Protein AF-A0A8S2ZD74-F1 (afdb_monomer_lite)

Secondary structure (DSSP, 8-state):
----HHHHHHHHHHHHHHHHHS-BPPTT--TTS--B-SSTTTHHHHHHHHHHHTT-

Radius of gyration: 13.43 Å; chains: 1; bounding box: 35×30×28 Å

Foldseek 3Di:
DDDDPVVVVQVVVQVVCCVVPVWHADPPDDPPDDTANPDPVRNVVVVVVVVVVVVD

InterPro domains:
  IPR019479 Peroxiredoxin, C-terminal [PF10417] (14-42)
  IPR036249 Thioredoxin-like superfamily [SSF52833] (1-50)
  IPR050217 Thiol-specific antioxidant peroxiredoxin [PTHR10681] (1-50)

Structure (mmCIF, N/CA/C/O backbone):
data_AF-A0A8S2ZD74-F1
#
_entry.id   AF-A0A8S2ZD74-F1
#
loop_
_atom_site.group_PDB
_atom_site.id
_atom_site.type_symbol
_atom_site.label_atom_id
_atom_site.label_alt_id
_atom_site.label_comp_id
_atom_site.label_asym_id
_atom_site.label_entity_id
_atom_site.label_seq_id
_atom_site.pdbx_PDB_ins_code
_atom_site.Cartn_x
_atom_site.Cartn_y
_atom_site.Cartn_z
_atom_site.occupancy
_atom_site.B_iso_or_equiv
_atom_site.auth_seq_id
_atom_site.auth_comp_id
_atom_site.auth_asym_id
_atom_site.auth_atom_id
_atom_site.pdbx_PDB_model_num
ATOM 1 N N . VAL A 1 1 ? 24.575 -4.835 -12.245 1.00 63.31 1 VAL A N 1
ATOM 2 C CA . VAL A 1 1 ? 23.329 -4.658 -11.458 1.00 63.31 1 VAL A CA 1
ATOM 3 C C . VAL A 1 1 ? 22.213 -4.293 -12.425 1.00 63.31 1 VAL A C 1
ATOM 5 O O . VAL A 1 1 ? 22.432 -3.401 -13.235 1.00 63.31 1 VAL A O 1
ATOM 8 N N . GLY A 1 2 ? 21.079 -5.000 -12.402 1.00 87.94 2 GLY A N 1
ATOM 9 C CA . GLY A 1 2 ? 19.920 -4.743 -13.270 1.00 87.94 2 GLY A CA 1
ATOM 10 C C . GLY A 1 2 ? 18.656 -4.485 -12.447 1.00 87.94 2 GLY A C 1
ATOM 11 O O . GLY A 1 2 ? 18.523 -5.022 -11.351 1.00 87.94 2 GLY A O 1
ATOM 12 N N . ARG A 1 3 ? 17.749 -3.641 -12.953 1.00 93.06 3 ARG A N 1
ATOM 13 C CA . ARG A 1 3 ? 16.420 -3.404 -12.357 1.00 93.06 3 ARG A CA 1
ATOM 14 C C . ARG A 1 3 ? 15.447 -4.503 -12.791 1.00 93.06 3 ARG A C 1
ATOM 16 O O . ARG A 1 3 ? 15.624 -5.068 -13.866 1.00 93.06 3 ARG A O 1
ATOM 23 N N . SER A 1 4 ? 14.402 -4.746 -11.999 1.00 93.50 4 SER A N 1
ATOM 24 C CA . SER A 1 4 ? 13.286 -5.615 -12.391 1.00 93.50 4 SER A CA 1
ATOM 25 C C . SER A 1 4 ? 12.159 -4.790 -13.019 1.00 93.50 4 SER A C 1
ATOM 27 O O . SER A 1 4 ? 11.605 -3.883 -12.390 1.00 93.50 4 SER A O 1
ATOM 29 N N . THR A 1 5 ? 11.824 -5.096 -14.273 1.00 94.56 5 THR A N 1
ATOM 30 C CA . THR A 1 5 ? 10.679 -4.504 -14.982 1.00 94.56 5 THR A CA 1
ATOM 31 C C . THR A 1 5 ? 9.361 -4.913 -14.341 1.00 94.56 5 THR A C 1
ATOM 33 O 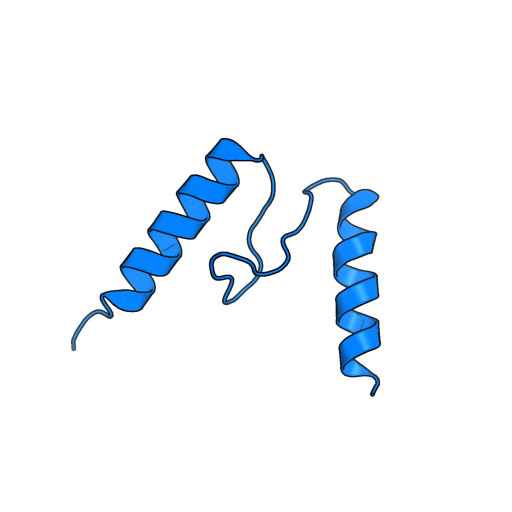O . THR A 1 5 ? 8.476 -4.076 -14.185 1.00 94.56 5 THR A O 1
ATOM 36 N N . ASP A 1 6 ? 9.261 -6.161 -13.891 1.00 95.19 6 ASP A N 1
ATOM 37 C CA . ASP A 1 6 ? 8.044 -6.705 -13.287 1.00 95.19 6 ASP A CA 1
ATOM 38 C C . ASP A 1 6 ? 7.711 -5.989 -11.979 1.00 95.19 6 ASP A C 1
ATOM 40 O O . ASP A 1 6 ? 6.560 -5.632 -11.735 1.00 95.19 6 ASP A O 1
ATOM 44 N N . GLU A 1 7 ? 8.729 -5.695 -11.167 1.00 94.94 7 GLU A N 1
ATOM 45 C CA . GLU A 1 7 ? 8.541 -4.935 -9.930 1.00 94.94 7 GLU A CA 1
ATOM 46 C C . GLU A 1 7 ? 8.132 -3.485 -10.212 1.00 94.94 7 GLU A C 1
ATOM 48 O O . GLU A 1 7 ? 7.301 -2.921 -9.505 1.00 94.94 7 GLU A O 1
ATOM 53 N N . THR A 1 8 ? 8.644 -2.895 -11.295 1.00 96.06 8 THR A N 1
ATOM 54 C CA . THR A 1 8 ? 8.247 -1.543 -11.714 1.00 96.06 8 THR A CA 1
ATOM 55 C C . THR A 1 8 ? 6.769 -1.504 -12.114 1.00 96.06 8 THR A C 1
ATOM 57 O O . THR A 1 8 ? 6.038 -0.605 -11.696 1.00 96.06 8 THR A O 1
ATOM 60 N N . ILE A 1 9 ? 6.306 -2.502 -12.875 1.00 96.50 9 ILE A N 1
ATOM 61 C CA . ILE A 1 9 ? 4.895 -2.633 -13.269 1.00 96.50 9 ILE A CA 1
ATOM 62 C C . ILE A 1 9 ? 4.015 -2.874 -12.038 1.00 96.50 9 ILE A C 1
ATOM 64 O O . ILE A 1 9 ? 2.970 -2.237 -11.900 1.00 96.50 9 ILE A O 1
ATOM 68 N N . ARG A 1 10 ? 4.450 -3.739 -11.114 1.00 97.38 10 ARG A N 1
ATOM 69 C CA . ARG A 1 10 ? 3.720 -4.036 -9.873 1.00 97.38 10 ARG A CA 1
ATOM 70 C C . ARG A 1 10 ? 3.505 -2.780 -9.029 1.00 97.38 10 ARG A C 1
ATOM 72 O O . ARG A 1 10 ? 2.399 -2.551 -8.545 1.00 97.38 10 ARG A O 1
ATOM 79 N N . LEU A 1 11 ? 4.544 -1.960 -8.870 1.00 96.44 11 LEU A N 1
ATOM 80 C CA . LEU A 1 11 ? 4.459 -0.700 -8.131 1.00 96.44 11 LEU A CA 1
ATOM 81 C C . LEU A 1 11 ? 3.517 0.293 -8.817 1.00 96.44 11 LEU A C 1
ATOM 83 O O . LEU A 1 11 ? 2.671 0.877 -8.147 1.00 96.44 11 LEU A O 1
ATOM 87 N N . LEU A 1 12 ? 3.607 0.440 -10.143 1.00 96.94 12 LEU A N 1
ATOM 88 C CA . LEU A 1 12 ? 2.710 1.315 -10.902 1.00 96.94 12 LEU A CA 1
ATOM 89 C C . LEU A 1 12 ? 1.238 0.919 -10.716 1.00 96.94 12 LEU A C 1
ATOM 91 O O . LEU A 1 12 ? 0.396 1.776 -10.459 1.00 96.94 12 LEU A O 1
ATOM 95 N N . GLN A 1 13 ? 0.933 -0.375 -10.811 1.00 97.31 13 GLN A N 1
ATOM 96 C CA . GLN A 1 13 ? -0.422 -0.888 -10.602 1.00 97.31 13 GLN A CA 1
ATOM 97 C C . GLN A 1 13 ? -0.906 -0.670 -9.165 1.00 97.31 13 GLN A C 1
ATOM 99 O O . GLN A 1 13 ? -2.078 -0.355 -8.966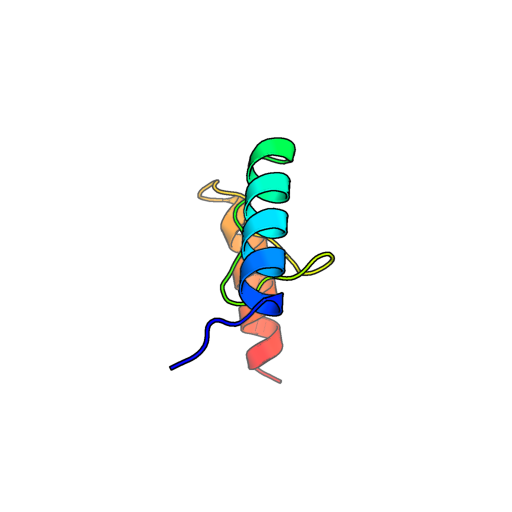 1.00 97.31 13 GLN A O 1
ATOM 104 N N . ALA A 1 14 ? -0.020 -0.813 -8.173 1.00 97.38 14 ALA A N 1
ATOM 105 C CA . ALA A 1 14 ? -0.357 -0.562 -6.775 1.00 97.38 14 ALA A CA 1
ATOM 106 C C . ALA A 1 14 ? -0.752 0.904 -6.561 1.00 97.38 14 ALA A C 1
ATOM 108 O O . ALA A 1 14 ? -1.823 1.161 -6.022 1.00 97.38 14 ALA A O 1
ATOM 109 N N . PHE A 1 15 ? 0.043 1.853 -7.065 1.00 97.19 15 PHE A N 1
ATOM 110 C CA . PHE A 1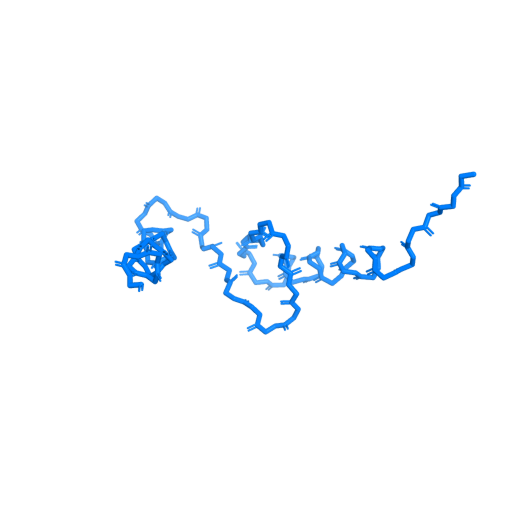 15 ? -0.279 3.281 -6.970 1.00 97.19 15 PHE A CA 1
ATOM 111 C C . PHE A 1 15 ? -1.597 3.634 -7.672 1.00 97.19 15 PHE A C 1
ATOM 113 O O . PHE A 1 15 ? -2.444 4.312 -7.100 1.00 97.19 15 PHE A O 1
ATOM 120 N N . GLN A 1 16 ? -1.827 3.108 -8.879 1.00 97.69 16 GLN A N 1
ATOM 121 C CA . GLN A 1 16 ? -3.098 3.315 -9.583 1.00 97.69 16 GLN A CA 1
ATOM 122 C C . GLN A 1 16 ? -4.297 2.771 -8.797 1.00 97.69 16 GLN A C 1
ATOM 124 O O . GLN A 1 16 ? -5.375 3.369 -8.805 1.00 97.69 16 GLN A O 1
ATOM 129 N N . TYR A 1 17 ? -4.131 1.627 -8.128 1.00 97.50 17 TYR A N 1
ATOM 130 C CA . TYR A 1 17 ? -5.184 1.051 -7.304 1.00 97.50 17 TYR A CA 1
ATOM 131 C C . TYR A 1 17 ? -5.474 1.924 -6.081 1.00 97.50 17 TYR A C 1
ATOM 133 O O . TYR A 1 17 ? -6.647 2.216 -5.830 1.00 97.50 17 TYR A O 1
ATOM 141 N N . THR A 1 18 ? -4.437 2.358 -5.354 1.00 96.75 18 THR A N 1
ATOM 142 C CA . THR A 1 18 ? -4.596 3.197 -4.158 1.00 96.75 18 THR A CA 1
ATOM 143 C C . THR A 1 18 ? -5.237 4.541 -4.491 1.00 96.75 18 THR A C 1
ATOM 145 O O . THR A 1 18 ? -6.144 4.964 -3.779 1.00 96.75 18 THR A O 1
ATOM 148 N N . ASP A 1 19 ? -4.856 5.164 -5.610 1.00 96.88 19 ASP A N 1
ATOM 149 C CA . ASP A 1 19 ? -5.429 6.442 -6.053 1.00 96.88 19 ASP A CA 1
ATOM 150 C C . ASP A 1 19 ? -6.918 6.319 -6.400 1.00 96.88 19 ASP A C 1
ATOM 152 O O . ASP A 1 19 ? -7.704 7.228 -6.138 1.00 96.88 19 ASP A O 1
ATOM 156 N N . LYS A 1 20 ? -7.326 5.184 -6.980 1.00 96.50 20 LYS A N 1
ATOM 157 C CA . LYS A 1 20 ? -8.712 4.960 -7.403 1.00 96.50 20 LYS A CA 1
ATOM 158 C C . LYS A 1 20 ? -9.638 4.533 -6.261 1.00 96.50 20 LYS A C 1
ATOM 160 O O . LYS A 1 20 ? -10.808 4.909 -6.275 1.00 96.50 20 LYS A O 1
ATOM 165 N N . HIS A 1 21 ? -9.155 3.717 -5.324 1.00 94.81 21 HIS A N 1
ATOM 166 C CA . HIS A 1 21 ? -10.002 3.086 -4.299 1.00 94.81 21 HIS A CA 1
ATOM 167 C C . HIS A 1 21 ? -9.820 3.688 -2.901 1.00 94.81 21 HIS A C 1
ATOM 169 O O . HIS A 1 21 ? -10.665 3.469 -2.040 1.00 94.81 21 HIS A O 1
ATOM 175 N N . GLY A 1 22 ? -8.736 4.429 -2.648 1.00 93.88 22 GLY A N 1
ATOM 176 C CA . GLY A 1 22 ? -8.415 4.947 -1.312 1.00 93.88 22 GLY A CA 1
ATOM 177 C C . GLY A 1 22 ? -7.993 3.867 -0.305 1.00 93.88 22 GLY A C 1
ATOM 178 O O . GLY A 1 22 ? -7.866 4.140 0.885 1.00 93.88 22 GLY A O 1
ATOM 179 N N . GLU A 1 23 ? -7.778 2.638 -0.768 1.00 95.38 23 GLU A N 1
ATOM 180 C CA . GLU A 1 23 ? -7.255 1.519 0.016 1.00 95.38 23 GLU A CA 1
ATOM 181 C C . GLU A 1 23 ? -5.729 1.450 -0.097 1.00 95.38 23 GLU A C 1
ATOM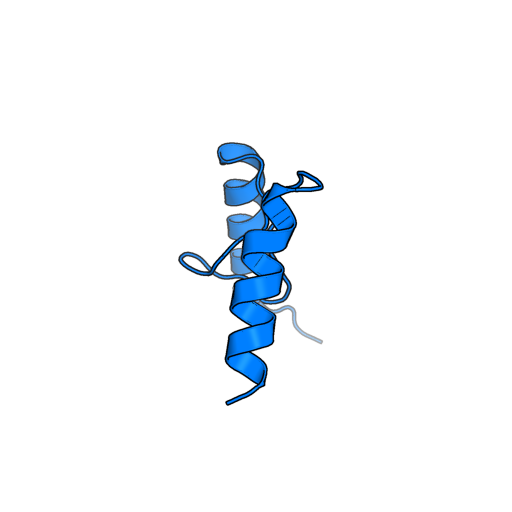 183 O O . GLU A 1 23 ? -5.144 2.032 -1.009 1.00 95.38 2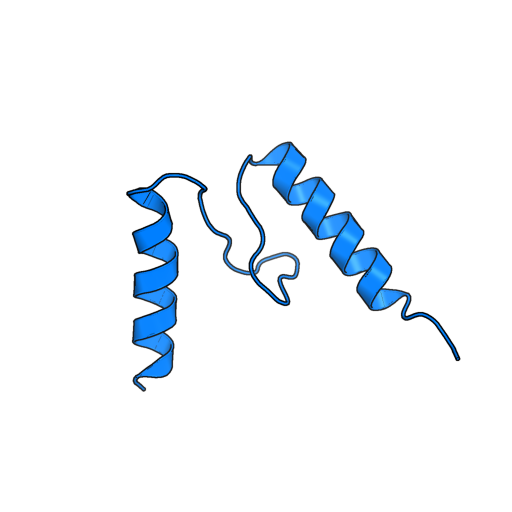3 GLU A O 1
ATOM 188 N N . VAL A 1 24 ? -5.069 0.707 0.795 1.00 96.56 24 VAL A N 1
ATOM 189 C CA . VAL A 1 24 ? -3.613 0.509 0.746 1.00 96.56 24 VAL A CA 1
ATOM 190 C C . VAL A 1 24 ? -3.236 -0.932 0.405 1.00 96.56 24 VAL A C 1
ATOM 192 O O . VAL A 1 24 ? -3.871 -1.898 0.837 1.00 96.56 24 VAL A O 1
ATOM 195 N N . CYS A 1 25 ? -2.171 -1.075 -0.383 1.00 97.25 25 CYS A N 1
ATOM 196 C CA . CYS A 1 25 ? -1.674 -2.359 -0.860 1.00 97.25 25 CYS A CA 1
ATOM 197 C C . CYS A 1 25 ? -0.683 -2.982 0.148 1.00 97.25 25 CYS A C 1
ATOM 199 O O . CYS A 1 25 ? 0.328 -2.350 0.468 1.00 97.25 25 CYS A O 1
ATOM 201 N N . PRO A 1 26 ? -0.912 -4.216 0.636 1.00 95.06 26 PRO A N 1
ATOM 202 C CA . PRO A 1 26 ? 0.033 -4.920 1.501 1.00 95.06 26 PRO A CA 1
ATOM 203 C C . PRO A 1 26 ? 1.321 -5.334 0.765 1.00 95.06 26 PRO A C 1
ATOM 205 O O . PRO A 1 26 ? 1.450 -5.229 -0.457 1.00 95.06 26 PRO A O 1
ATOM 208 N N . ALA A 1 27 ? 2.304 -5.832 1.520 1.00 93.19 27 ALA A N 1
ATOM 209 C CA . ALA A 1 27 ? 3.574 -6.288 0.960 1.00 93.19 27 ALA A CA 1
ATOM 210 C C . ALA A 1 27 ? 3.364 -7.379 -0.106 1.00 93.19 27 ALA A C 1
ATOM 212 O O . ALA A 1 27 ? 2.642 -8.348 0.113 1.00 93.19 27 ALA A O 1
ATOM 213 N N . GLY A 1 28 ? 4.008 -7.215 -1.264 1.00 92.12 28 GLY A N 1
ATOM 214 C CA . GLY A 1 28 ? 3.895 -8.161 -2.377 1.00 92.12 28 GLY A CA 1
ATOM 215 C C . GLY A 1 28 ? 2.553 -8.134 -3.115 1.00 92.12 28 GLY A C 1
ATOM 216 O O . GLY A 1 28 ? 2.325 -9.008 -3.949 1.00 92.12 28 GLY A O 1
ATOM 217 N N . TRP A 1 29 ? 1.688 -7.149 -2.849 1.00 96.88 29 TRP A N 1
ATOM 218 C CA . TRP A 1 29 ? 0.401 -7.014 -3.530 1.00 96.88 29 TRP A CA 1
ATOM 219 C C . TRP A 1 29 ? 0.544 -7.037 -5.058 1.00 96.88 29 TRP A C 1
ATOM 221 O O . TRP A 1 29 ? 1.482 -6.459 -5.626 1.00 96.88 29 TRP A O 1
ATOM 231 N N . ARG A 1 30 ? -0.417 -7.707 -5.697 1.00 95.56 30 ARG A N 1
ATOM 232 C CA . ARG A 1 30 ? -0.609 -7.827 -7.146 1.00 95.56 30 ARG A CA 1
ATOM 233 C C . ARG A 1 30 ? -2.098 -7.634 -7.464 1.00 95.56 30 ARG A C 1
ATOM 235 O O . ARG A 1 30 ? -2.921 -7.850 -6.573 1.00 95.56 30 ARG A O 1
ATOM 242 N N . PRO A 1 31 ? -2.465 -7.287 -8.708 1.00 94.88 31 PRO A N 1
ATOM 243 C CA . PRO A 1 31 ? -3.867 -7.164 -9.098 1.00 94.88 31 PRO A CA 1
ATOM 244 C C . PRO A 1 31 ? -4.688 -8.404 -8.711 1.00 94.88 31 PRO A C 1
ATOM 246 O O . PRO A 1 31 ? -4.294 -9.530 -9.009 1.00 94.88 31 PRO A O 1
ATOM 249 N N . GLY A 1 32 ? -5.816 -8.184 -8.032 1.00 92.88 32 GLY A N 1
ATOM 250 C CA . GLY A 1 32 ? -6.695 -9.242 -7.521 1.00 92.88 32 GLY A CA 1
ATOM 251 C C . GLY A 1 32 ? -6.356 -9.757 -6.117 1.00 92.88 32 GLY A C 1
ATOM 252 O O . GLY A 1 32 ? -7.136 -10.530 -5.569 1.00 92.88 32 GLY A O 1
ATOM 253 N N . ALA A 1 33 ? -5.236 -9.339 -5.519 1.00 94.81 33 ALA A N 1
ATOM 254 C CA . ALA A 1 33 ? -4.923 -9.648 -4.125 1.00 94.81 33 ALA A CA 1
ATOM 255 C C . ALA A 1 33 ? -5.688 -8.737 -3.151 1.00 94.81 33 ALA A C 1
ATOM 257 O O . ALA A 1 33 ? -6.023 -7.597 -3.483 1.00 94.81 33 ALA A O 1
ATOM 258 N N . ASP A 1 34 ? -5.894 -9.238 -1.931 1.00 94.75 34 ASP A N 1
ATOM 259 C CA . ASP A 1 34 ? -6.527 -8.492 -0.844 1.00 94.75 34 ASP A CA 1
ATOM 260 C C . ASP A 1 34 ? -5.770 -7.190 -0.523 1.00 94.75 34 ASP A C 1
ATOM 262 O O . ASP A 1 34 ? -4.538 -7.122 -0.571 1.00 94.75 34 ASP A O 1
ATOM 266 N N . THR A 1 35 ? -6.522 -6.171 -0.125 1.00 96.06 35 THR A N 1
ATOM 267 C CA . THR A 1 35 ? -6.047 -4.837 0.261 1.00 96.06 35 THR A CA 1
ATOM 268 C C . THR A 1 35 ? -6.460 -4.491 1.689 1.00 96.06 35 THR A C 1
ATOM 270 O O . THR A 1 35 ? -7.209 -5.222 2.342 1.00 96.06 35 THR A O 1
ATOM 273 N N . ILE A 1 36 ? -5.934 -3.382 2.209 1.00 96.62 36 ILE A N 1
ATOM 274 C CA . ILE A 1 36 ? -6.227 -2.905 3.559 1.00 96.62 36 ILE A CA 1
ATOM 275 C C . ILE A 1 36 ? -6.984 -1.583 3.453 1.00 96.62 36 ILE A C 1
ATOM 277 O O . ILE A 1 36 ? -6.479 -0.611 2.894 1.00 96.62 36 ILE A O 1
ATOM 281 N N . ILE A 1 37 ? -8.174 -1.520 4.046 1.00 95.94 37 ILE A N 1
ATOM 282 C CA . ILE A 1 37 ? -8.910 -0.262 4.204 1.00 95.94 37 ILE A CA 1
ATOM 283 C C . ILE A 1 37 ? -8.228 0.542 5.326 1.00 95.94 37 ILE A C 1
ATOM 285 O O . ILE A 1 37 ? -8.123 0.026 6.444 1.00 95.94 37 ILE A O 1
ATOM 289 N N . PRO A 1 38 ? -7.760 1.783 5.084 1.00 93.50 38 PRO A N 1
ATOM 290 C CA . PRO A 1 38 ? -6.990 2.571 6.051 1.00 93.50 38 PRO A CA 1
ATOM 291 C C . PRO A 1 38 ? -7.875 3.227 7.130 1.00 93.50 38 PRO A C 1
ATOM 293 O O . PRO A 1 38 ? -7.706 4.391 7.478 1.00 93.50 38 PRO A O 1
ATOM 296 N N . ASN A 1 39 ? -8.810 2.462 7.693 1.00 95.44 39 ASN A N 1
ATOM 297 C CA . ASN A 1 39 ? -9.654 2.838 8.824 1.00 95.44 39 ASN A CA 1
ATOM 298 C C . ASN A 1 39 ? -9.303 1.932 10.029 1.00 95.44 39 ASN A C 1
ATOM 300 O O . ASN A 1 39 ? -9.124 0.724 9.837 1.00 95.44 39 ASN A O 1
ATOM 304 N N . PRO A 1 40 ? -9.174 2.473 11.262 1.00 93.06 40 PRO A N 1
ATOM 305 C CA . PRO A 1 40 ? -8.880 1.697 12.469 1.00 93.06 40 PRO A CA 1
ATOM 306 C C . PRO A 1 40 ? -9.733 0.443 12.677 1.00 93.06 40 PRO A C 1
ATOM 308 O O . PRO A 1 40 ? -9.188 -0.571 13.113 1.00 93.06 40 PRO A O 1
ATOM 311 N N . GLU A 1 41 ? -11.024 0.501 12.355 1.00 94.31 41 GLU A N 1
ATOM 312 C CA . GLU A 1 41 ? -11.952 -0.620 12.525 1.00 94.31 41 GLU A CA 1
ATOM 313 C C . GLU A 1 41 ? -11.889 -1.572 11.329 1.00 94.31 41 GLU A C 1
ATOM 315 O O . GLU 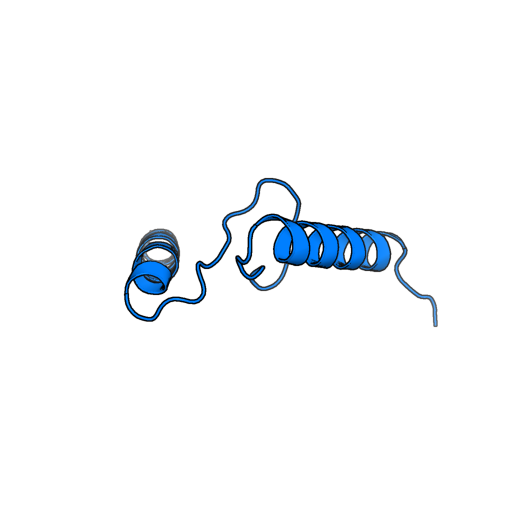A 1 41 ? -11.787 -2.789 11.482 1.00 94.31 41 GLU A O 1
ATOM 320 N N . GLU A 1 42 ? -11.882 -1.030 10.112 1.00 93.44 42 GLU A N 1
ATOM 321 C CA . GLU A 1 42 ? -11.996 -1.854 8.907 1.00 93.44 42 GLU A CA 1
ATOM 322 C C . GLU A 1 42 ? -10.718 -2.609 8.558 1.00 93.44 42 GLU A C 1
ATOM 324 O O . GLU A 1 42 ? -10.794 -3.725 8.035 1.00 93.44 42 GLU A O 1
ATOM 329 N N . LYS A 1 43 ? -9.543 -2.077 8.918 1.00 92.81 43 LYS A N 1
ATOM 330 C CA . LYS A 1 43 ? -8.269 -2.788 8.732 1.00 92.81 43 LYS A CA 1
ATOM 331 C C . LYS A 1 43 ? -8.252 -4.140 9.453 1.00 92.81 43 LYS A C 1
ATOM 333 O O . LYS A 1 43 ? -7.570 -5.064 9.008 1.00 92.81 43 LYS A O 1
ATOM 338 N N . LEU A 1 44 ? -9.021 -4.285 10.539 1.00 93.75 44 LEU A N 1
ATOM 339 C CA . LEU A 1 44 ? -9.121 -5.531 11.303 1.00 93.75 44 LEU A CA 1
ATOM 340 C C . LEU A 1 44 ? -9.691 -6.675 10.461 1.00 93.75 44 LEU A C 1
ATOM 342 O O . LEU A 1 44 ? -9.321 -7.822 10.703 1.00 93.75 44 LEU A O 1
ATOM 346 N N . LYS A 1 45 ? -10.520 -6.388 9.446 1.00 92.62 45 LYS A N 1
ATOM 347 C CA . LYS A 1 45 ? -11.043 -7.400 8.514 1.00 92.62 45 LYS A CA 1
ATOM 348 C C . LYS A 1 45 ? -9.900 -8.092 7.765 1.00 92.62 45 LYS A C 1
ATOM 350 O O . LYS A 1 45 ? -9.832 -9.320 7.743 1.00 92.62 45 LYS A O 1
ATOM 355 N N . TYR A 1 46 ? -8.967 -7.306 7.219 1.00 93.56 46 TYR A N 1
ATOM 356 C CA . TYR A 1 46 ? -7.785 -7.830 6.530 1.00 93.56 46 TYR A CA 1
ATOM 357 C C . TYR A 1 46 ? -6.887 -8.620 7.485 1.00 93.56 46 TYR A C 1
ATOM 359 O O . TYR A 1 46 ? -6.483 -9.740 7.169 1.00 93.56 46 TYR A O 1
ATOM 367 N N . PHE A 1 47 ? -6.577 -8.057 8.658 1.00 92.75 47 PHE A N 1
ATOM 368 C CA . PHE A 1 47 ? -5.687 -8.720 9.611 1.00 92.75 47 PHE A CA 1
ATOM 369 C C . PHE A 1 47 ? -6.288 -10.030 10.119 1.00 92.75 47 PHE A C 1
ATOM 371 O O . PHE A 1 47 ? -5.612 -11.050 10.059 1.00 92.75 47 PHE A O 1
ATOM 378 N N . SER A 1 48 ? -7.560 -10.044 10.522 1.00 92.94 48 SER A N 1
ATOM 379 C CA . SER A 1 48 ? -8.225 -11.261 11.008 1.00 92.94 48 SER A CA 1
ATOM 380 C C . SER A 1 48 ? -8.193 -12.371 9.951 1.00 92.94 48 SER A C 1
ATOM 382 O O . SER A 1 48 ? -7.722 -13.467 10.236 1.00 92.94 48 SER A O 1
ATOM 384 N N . LYS A 1 49 ? -8.566 -12.075 8.696 1.00 90.50 49 LYS A N 1
ATOM 385 C CA . LYS A 1 49 ? -8.522 -13.048 7.587 1.00 90.50 49 LYS A CA 1
ATOM 386 C C . LYS A 1 49 ? -7.118 -13.636 7.372 1.00 90.50 49 LYS A C 1
ATOM 388 O O . LYS A 1 49 ? -6.958 -14.849 7.217 1.00 90.50 49 LYS A O 1
ATOM 393 N N . ASN A 1 50 ? -6.091 -12.786 7.368 1.00 87.25 50 ASN A N 1
ATOM 394 C CA . ASN A 1 50 ? -4.716 -13.213 7.100 1.00 87.25 50 ASN A CA 1
ATOM 395 C C . ASN A 1 50 ? -4.060 -13.938 8.285 1.00 87.25 50 ASN A C 1
ATOM 397 O O . ASN A 1 50 ? -3.253 -14.838 8.061 1.00 87.25 50 ASN A O 1
ATOM 401 N N . TYR A 1 51 ? -4.399 -13.583 9.529 1.00 83.88 51 TYR A N 1
ATOM 402 C CA . TYR A 1 51 ? -3.903 -14.289 10.714 1.00 83.88 51 TYR A CA 1
ATOM 403 C C . TYR A 1 51 ? -4.524 -15.687 10.853 1.00 83.88 51 TYR A C 1
ATOM 405 O O . TYR A 1 51 ? -3.791 -16.624 11.163 1.00 83.88 51 TYR A O 1
ATOM 413 N N . GLU A 1 52 ? -5.815 -15.863 10.546 1.00 73.00 52 GLU A N 1
ATOM 414 C CA . GLU A 1 52 ? -6.464 -17.189 10.545 1.00 73.00 52 GLU A CA 1
ATOM 415 C C . GLU A 1 52 ? -5.866 -18.124 9.481 1.00 73.00 52 GLU A C 1
ATOM 417 O O . GLU A 1 52 ? -5.613 -19.299 9.739 1.00 73.00 52 GLU A O 1
ATOM 422 N N . THR A 1 53 ? -5.541 -17.591 8.299 1.00 69.25 53 THR A N 1
ATOM 423 C CA . THR A 1 53 ? -4.924 -18.373 7.211 1.00 69.25 53 THR A CA 1
ATOM 424 C C . THR A 1 53 ? -3.532 -18.907 7.581 1.00 69.25 53 THR A C 1
ATOM 426 O O . THR A 1 53 ? -3.130 -19.945 7.071 1.00 69.25 53 THR A O 1
ATOM 429 N N . LYS A 1 54 ? -2.793 -18.236 8.478 1.00 63.03 54 LYS A N 1
ATOM 430 C CA . LYS A 1 54 ? -1.461 -18.684 8.933 1.00 63.03 54 LYS A CA 1
ATOM 431 C C . LYS A 1 54 ? -1.486 -19.717 10.063 1.00 63.03 54 LYS A C 1
ATOM 433 O O . LYS A 1 54 ? -0.420 -20.175 10.468 1.00 63.03 54 LYS A O 1
ATOM 438 N N . LYS A 1 55 ? -2.658 -20.012 10.630 1.00 61.16 55 LYS A N 1
ATOM 439 C CA . LYS A 1 55 ? -2.803 -20.931 11.767 1.00 61.16 55 LYS A CA 1
ATOM 440 C C . LYS A 1 55 ? -3.089 -22.378 11.338 1.00 61.16 55 LYS A C 1
ATOM 442 O O . LYS A 1 55 ? -2.932 -23.277 12.162 1.00 61.16 55 LYS A O 1
ATOM 447 N N . ASN A 1 56 ? -3.486 -22.579 10.082 1.00 48.69 56 ASN A N 1
ATOM 448 C CA . ASN A 1 56 ? -3.601 -23.885 9.422 1.00 48.69 56 ASN A CA 1
ATOM 449 C C . ASN A 1 56 ? -2.343 -24.192 8.603 1.00 48.69 56 ASN A C 1
ATOM 451 O O . ASN A 1 56 ? -2.129 -25.390 8.322 1.00 48.69 56 ASN A O 1
#

Organism: NCBI:txid392030

Sequence (56 aa):
VGRSTDETIRLLQAFQYTDKHGEVCPAGWRPGADTIIPNPEEKLKYFSKNYETKKN

pLDDT: mean 91.15, std 10.36, range [48.69, 97.69]